Protein AF-A0A7X3QEU6-F1 (afdb_monomer_lite)

Structure (mmCIF, N/CA/C/O backbone):
data_AF-A0A7X3QEU6-F1
#
_entry.id   AF-A0A7X3QEU6-F1
#
loop_
_atom_site.group_PDB
_atom_site.id
_atom_site.type_symbol
_atom_site.label_atom_id
_atom_site.label_alt_id
_atom_site.label_comp_id
_atom_site.label_asym_id
_atom_site.label_entity_id
_atom_site.label_seq_id
_atom_site.pdbx_PDB_ins_code
_atom_site.Cartn_x
_atom_site.Cartn_y
_atom_site.Cartn_z
_atom_site.occupancy
_atom_site.B_iso_or_equiv
_atom_site.auth_seq_id
_atom_site.auth_comp_id
_atom_site.auth_asym_id
_atom_site.auth_atom_id
_atom_site.pdbx_PDB_model_num
ATOM 1 N N . MET A 1 1 ? 41.907 -34.020 29.957 1.00 36.56 1 MET A N 1
ATOM 2 C CA . MET A 1 1 ? 41.814 -35.008 28.862 1.00 36.56 1 MET A CA 1
ATOM 3 C C . MET A 1 1 ? 40.696 -34.534 27.937 1.00 36.56 1 MET A C 1
ATOM 5 O O . MET A 1 1 ? 39.565 -34.955 28.082 1.00 36.56 1 MET A O 1
ATOM 9 N N . THR A 1 2 ? 40.852 -33.391 27.270 1.00 36.09 2 THR A N 1
ATOM 10 C CA . THR A 1 2 ? 41.595 -33.189 26.010 1.00 36.09 2 THR A CA 1
ATOM 11 C C . THR A 1 2 ? 40.994 -34.017 24.882 1.00 36.09 2 THR A C 1
ATOM 13 O O . THR A 1 2 ? 41.330 -35.184 24.756 1.00 36.09 2 THR A O 1
ATOM 16 N N . ASN A 1 3 ? 40.169 -33.386 24.047 1.00 36.50 3 ASN A N 1
ATOM 17 C CA . ASN A 1 3 ? 40.115 -33.714 22.630 1.00 36.50 3 ASN A CA 1
ATOM 18 C C . ASN A 1 3 ? 40.100 -32.408 21.839 1.00 36.50 3 ASN A C 1
ATOM 20 O O . ASN A 1 3 ? 39.195 -31.585 21.946 1.00 36.50 3 ASN A O 1
ATOM 24 N N . ALA A 1 4 ? 41.205 -32.214 21.133 1.00 37.25 4 ALA A N 1
ATOM 25 C CA . ALA A 1 4 ? 41.512 -31.085 20.287 1.00 37.25 4 ALA A CA 1
ATOM 26 C C . ALA A 1 4 ? 40.939 -31.324 18.890 1.00 37.25 4 ALA A C 1
ATOM 28 O O . ALA A 1 4 ? 41.170 -32.387 18.325 1.00 37.25 4 ALA A O 1
ATOM 29 N N . ILE A 1 5 ? 40.312 -30.313 18.290 1.00 41.03 5 ILE A N 1
ATOM 30 C CA . ILE A 1 5 ? 40.357 -30.139 16.836 1.00 41.03 5 ILE A CA 1
ATOM 31 C C . ILE A 1 5 ? 40.727 -28.683 16.580 1.00 41.03 5 ILE A C 1
ATOM 33 O O . ILE A 1 5 ? 40.024 -27.747 16.949 1.00 41.03 5 ILE A O 1
ATOM 37 N N . ARG A 1 6 ? 41.926 -28.531 16.026 1.00 42.53 6 ARG A N 1
ATOM 38 C CA . ARG A 1 6 ? 42.582 -27.277 15.675 1.00 42.53 6 ARG A CA 1
ATOM 39 C C . ARG A 1 6 ? 41.995 -26.813 14.345 1.00 42.53 6 ARG A C 1
ATOM 41 O O . ARG A 1 6 ? 42.007 -27.579 13.389 1.00 42.53 6 ARG A O 1
ATOM 48 N N . ALA A 1 7 ? 41.569 -25.561 14.263 1.00 33.94 7 ALA A N 1
ATOM 49 C CA . ALA A 1 7 ? 41.420 -24.868 12.991 1.00 33.94 7 ALA A CA 1
ATOM 50 C C . ALA A 1 7 ? 42.154 -23.533 13.116 1.00 33.94 7 ALA A C 1
ATOM 52 O O . ALA A 1 7 ? 41.632 -22.556 13.645 1.00 33.94 7 ALA A O 1
ATOM 53 N N . SER A 1 8 ? 43.417 -23.530 12.697 1.00 41.41 8 SER A N 1
ATOM 54 C CA . SER A 1 8 ? 44.165 -22.308 12.434 1.00 41.41 8 SER A CA 1
ATOM 55 C C . SER A 1 8 ? 44.139 -22.082 10.930 1.00 41.41 8 SER A C 1
ATOM 57 O O . SER A 1 8 ? 44.694 -22.888 10.189 1.00 41.41 8 SER A O 1
ATOM 59 N N . LEU A 1 9 ? 43.542 -20.977 10.490 1.00 37.66 9 LEU A N 1
ATOM 60 C CA . LEU A 1 9 ? 43.915 -20.354 9.229 1.00 37.66 9 LEU A CA 1
ATOM 61 C C . LEU A 1 9 ? 44.007 -18.845 9.462 1.00 37.66 9 LEU A C 1
ATOM 63 O O . LEU A 1 9 ? 43.013 -18.142 9.608 1.00 37.66 9 LEU A O 1
ATOM 67 N N . PHE A 1 10 ? 45.248 -18.396 9.588 1.00 40.75 10 PHE A N 1
ATOM 68 C CA . PHE A 1 10 ? 45.660 -17.004 9.495 1.00 40.75 10 PHE A CA 1
ATOM 69 C C . PHE A 1 10 ? 45.760 -16.658 8.004 1.00 40.75 10 PHE A C 1
ATOM 71 O O . PHE A 1 10 ? 46.274 -17.488 7.259 1.00 40.75 10 PHE A O 1
ATOM 78 N N . VAL A 1 11 ? 45.338 -15.461 7.588 1.00 35.47 11 VAL A N 1
ATOM 79 C CA . VAL A 1 11 ? 46.056 -14.555 6.663 1.00 35.47 11 VAL A CA 1
ATOM 80 C C . VAL A 1 11 ? 45.258 -13.246 6.509 1.00 35.47 11 VAL A C 1
ATOM 82 O O . VAL A 1 11 ? 44.044 -13.200 6.678 1.00 35.47 11 VAL A O 1
ATOM 85 N N . TRP A 1 12 ? 46.024 -12.176 6.305 1.00 39.22 12 TRP A N 1
ATOM 86 C CA . TRP A 1 12 ? 45.804 -10.768 6.625 1.00 39.22 12 TRP A CA 1
ATOM 87 C C . TRP A 1 12 ? 45.014 -9.928 5.596 1.00 39.22 12 TRP A C 1
ATOM 89 O O . TRP A 1 12 ? 45.207 -10.073 4.397 1.00 39.22 12 TRP A O 1
ATOM 99 N N . LEU A 1 13 ? 44.239 -8.974 6.141 1.00 38.41 13 LEU A N 1
ATOM 100 C CA . LEU A 1 13 ? 44.144 -7.527 5.835 1.00 38.41 13 LEU A CA 1
ATOM 101 C C . LEU A 1 13 ? 43.951 -7.037 4.383 1.00 38.41 13 LEU A C 1
ATOM 103 O O . LEU A 1 13 ? 44.861 -7.125 3.571 1.00 38.41 13 LEU A O 1
ATOM 107 N N . LEU A 1 14 ? 42.861 -6.289 4.154 1.00 35.62 14 LEU A N 1
ATOM 108 C CA . LEU A 1 14 ? 42.896 -4.936 3.572 1.00 35.62 14 LEU A CA 1
ATOM 109 C C . LEU A 1 14 ? 41.583 -4.195 3.878 1.00 35.62 14 LEU A C 1
ATOM 111 O O . LEU A 1 14 ? 40.493 -4.754 3.807 1.00 35.62 14 LEU A O 1
ATOM 115 N N . ALA A 1 15 ? 41.731 -2.941 4.294 1.00 43.22 15 ALA A N 1
ATOM 116 C CA . ALA A 1 15 ? 40.669 -2.035 4.700 1.00 43.22 15 ALA A CA 1
ATOM 117 C C . ALA A 1 15 ? 39.714 -1.686 3.546 1.00 43.22 15 ALA A C 1
ATOM 119 O O . ALA A 1 15 ? 40.158 -1.445 2.427 1.00 43.22 15 ALA A O 1
ATOM 120 N N . GLY A 1 16 ? 38.420 -1.552 3.846 1.00 42.91 16 GLY A N 1
ATOM 121 C CA . GLY A 1 16 ? 37.469 -0.935 2.923 1.00 42.91 16 GLY A CA 1
ATOM 122 C C . GLY A 1 16 ? 36.012 -1.216 3.272 1.00 42.91 16 GLY A C 1
ATOM 123 O O . GLY A 1 16 ? 35.510 -2.287 2.973 1.00 42.91 16 GLY A O 1
ATOM 124 N N . VAL A 1 17 ? 35.346 -0.201 3.831 1.00 44.66 17 VAL A N 1
ATOM 125 C CA . VAL A 1 17 ? 33.893 -0.093 4.066 1.00 44.66 17 VAL A CA 1
ATOM 126 C C . VAL A 1 17 ? 33.344 -1.002 5.175 1.00 44.66 17 VAL A C 1
ATOM 128 O O . VAL A 1 17 ? 33.051 -2.177 4.983 1.00 44.66 17 VAL A O 1
ATOM 131 N N . LEU A 1 18 ? 33.115 -0.409 6.352 1.00 39.22 18 LEU A N 1
ATOM 132 C CA . LEU A 1 18 ? 32.243 -0.967 7.388 1.00 39.22 18 LEU A CA 1
ATOM 133 C C . LEU A 1 18 ? 30.784 -0.939 6.898 1.00 39.22 18 LEU A C 1
ATOM 135 O O . LEU A 1 18 ? 29.979 -0.128 7.346 1.00 39.22 18 LEU A O 1
ATOM 139 N N . ALA A 1 19 ? 30.430 -1.830 5.975 1.00 46.28 19 ALA A N 1
ATOM 140 C CA . ALA A 1 19 ? 29.062 -2.308 5.885 1.00 46.28 19 ALA A CA 1
ATOM 141 C C . ALA A 1 19 ? 28.894 -3.279 7.056 1.00 46.28 19 ALA A C 1
ATOM 143 O O . ALA A 1 19 ? 29.416 -4.392 7.024 1.00 46.28 19 ALA A O 1
ATOM 144 N N . LEU A 1 20 ? 28.244 -2.829 8.133 1.00 51.44 20 LEU A N 1
ATOM 145 C CA . LEU A 1 20 ? 27.837 -3.714 9.223 1.00 51.44 20 LEU A CA 1
ATOM 146 C C . LEU A 1 20 ? 27.099 -4.904 8.588 1.00 51.44 20 LEU A C 1
ATOM 148 O O . LEU A 1 20 ? 26.061 -4.679 7.959 1.00 51.44 20 LEU A O 1
ATOM 152 N N . PRO A 1 21 ? 27.601 -6.149 8.693 1.00 51.09 21 PRO A N 1
ATOM 153 C CA . PRO A 1 21 ? 26.859 -7.275 8.176 1.00 51.09 21 PRO A CA 1
ATOM 154 C C . PRO A 1 21 ? 25.637 -7.389 9.079 1.00 51.09 21 PRO A C 1
ATOM 156 O O . PRO A 1 21 ? 25.752 -7.730 10.258 1.00 51.09 21 PRO A O 1
ATOM 159 N N . ALA A 1 22 ? 24.460 -7.062 8.543 1.00 58.78 22 ALA A N 1
ATOM 160 C CA . ALA A 1 22 ? 23.218 -7.566 9.099 1.00 58.78 22 ALA A CA 1
ATOM 161 C C . ALA A 1 22 ? 23.438 -9.069 9.267 1.00 58.78 22 ALA A C 1
ATOM 163 O O . ALA A 1 22 ? 23.667 -9.743 8.266 1.00 58.78 22 ALA A O 1
ATOM 164 N N . LEU A 1 23 ? 23.519 -9.530 10.521 1.00 54.41 23 LEU A N 1
ATOM 165 C CA . LEU A 1 23 ? 23.954 -10.871 10.913 1.00 54.41 23 LEU A CA 1
ATOM 166 C C . LEU A 1 23 ? 23.461 -11.894 9.889 1.00 54.41 23 LEU A C 1
ATOM 168 O O . LEU A 1 23 ? 22.266 -12.196 9.841 1.00 54.41 23 LEU A O 1
ATOM 172 N N . ALA A 1 24 ? 24.367 -12.350 9.020 1.00 59.56 24 ALA A N 1
ATOM 173 C CA . ALA A 1 24 ? 24.036 -13.277 7.957 1.00 59.56 24 ALA A CA 1
ATOM 174 C C . ALA A 1 24 ? 23.598 -14.576 8.633 1.00 59.56 24 ALA A C 1
ATOM 176 O O . ALA A 1 24 ? 24.417 -15.326 9.162 1.00 59.56 24 ALA A O 1
ATOM 177 N N . GLN A 1 25 ? 22.286 -14.797 8.704 1.00 62.62 25 GLN A N 1
ATOM 178 C CA . GLN A 1 25 ? 21.744 -16.042 9.223 1.00 62.62 25 GLN A CA 1
ATOM 179 C C . GLN A 1 25 ? 22.147 -17.146 8.239 1.00 62.62 25 GLN A C 1
ATOM 181 O O . GLN A 1 25 ? 21.843 -17.006 7.048 1.00 62.62 25 GLN A O 1
ATOM 186 N N . PRO A 1 26 ? 22.822 -18.220 8.689 1.00 59.22 26 PRO A N 1
ATOM 187 C CA . PRO A 1 26 ? 23.182 -19.326 7.812 1.00 59.22 26 PRO A CA 1
ATOM 188 C C . PRO A 1 26 ? 21.921 -19.844 7.106 1.00 59.22 26 PRO A C 1
ATOM 190 O O . PRO A 1 26 ? 20.992 -20.307 7.764 1.00 59.22 26 PRO A O 1
ATOM 193 N N . GLY A 1 27 ? 21.860 -19.701 5.778 1.00 67.81 27 GLY A N 1
ATOM 194 C CA . GLY A 1 27 ? 20.731 -20.145 4.950 1.00 67.81 27 GLY A CA 1
ATOM 195 C C . GLY A 1 27 ? 19.758 -19.064 4.455 1.00 67.81 27 GLY A C 1
ATOM 196 O O . GLY A 1 27 ? 18.897 -19.387 3.641 1.00 67.81 27 GLY A O 1
ATOM 197 N N . ARG A 1 28 ? 19.879 -17.787 4.857 1.00 70.88 28 ARG A N 1
ATOM 198 C CA . ARG A 1 28 ? 19.136 -16.692 4.195 1.00 70.88 28 ARG A CA 1
ATOM 199 C C . ARG A 1 28 ? 19.939 -16.128 3.028 1.00 70.88 28 ARG A C 1
ATOM 201 O O . ARG A 1 28 ? 20.890 -15.379 3.238 1.00 70.88 28 ARG A O 1
ATOM 208 N N . GLN A 1 29 ? 19.520 -16.441 1.804 1.00 75.94 29 GLN A N 1
ATOM 209 C CA . GLN A 1 29 ? 19.980 -15.703 0.631 1.00 75.94 29 GLN A CA 1
ATOM 210 C C . GLN A 1 29 ? 19.454 -14.256 0.711 1.00 75.94 29 GLN A C 1
ATOM 212 O O . GLN A 1 29 ? 18.282 -14.063 1.058 1.00 75.94 29 GLN A O 1
ATOM 217 N N . PRO A 1 30 ? 20.285 -13.237 0.425 1.00 74.81 30 PRO A N 1
ATOM 218 C CA . PRO A 1 30 ? 19.808 -11.867 0.298 1.00 74.81 30 PRO A CA 1
ATOM 219 C C . PRO A 1 30 ? 18.687 -11.794 -0.750 1.00 74.81 30 PRO A C 1
ATOM 221 O O . PRO A 1 30 ? 18.781 -12.476 -1.775 1.00 74.81 30 PRO A O 1
ATOM 224 N N . PRO A 1 31 ? 17.626 -10.998 -0.524 1.00 80.94 31 PRO A N 1
ATOM 225 C CA . PRO A 1 31 ? 16.637 -10.761 -1.566 1.00 80.94 31 PRO A CA 1
ATOM 226 C C . PRO A 1 31 ? 17.333 -10.158 -2.796 1.00 80.94 31 PRO A C 1
ATOM 228 O O . PRO A 1 31 ? 18.291 -9.395 -2.625 1.00 80.94 31 PRO A O 1
ATOM 231 N N . PRO A 1 32 ? 16.879 -10.479 -4.018 1.00 87.75 32 PRO A N 1
ATOM 232 C CA . PRO A 1 32 ? 17.476 -9.914 -5.218 1.00 87.75 32 PRO A CA 1
ATOM 233 C C . PRO A 1 32 ? 17.331 -8.391 -5.205 1.00 87.75 32 PRO A C 1
ATOM 235 O O . PRO A 1 32 ? 16.392 -7.836 -4.623 1.00 87.75 32 PRO A O 1
ATOM 238 N N . LEU A 1 33 ? 18.303 -7.728 -5.821 1.00 89.75 33 LEU A N 1
ATOM 239 C CA . LEU A 1 33 ? 18.323 -6.280 -5.976 1.00 89.75 33 LEU A CA 1
ATOM 240 C C . LEU A 1 33 ? 17.507 -5.875 -7.212 1.00 89.75 33 LEU A C 1
ATOM 242 O O . LEU A 1 33 ? 17.414 -6.660 -8.160 1.00 89.75 33 LEU A O 1
ATOM 246 N N . PRO A 1 34 ? 16.915 -4.671 -7.217 1.00 92.38 34 PRO A N 1
ATOM 247 C CA . PRO A 1 34 ? 16.329 -4.122 -8.431 1.00 92.38 34 PRO A CA 1
ATOM 248 C C . PRO A 1 34 ? 17.417 -3.872 -9.496 1.00 92.38 34 PRO A C 1
ATOM 250 O O . PRO A 1 34 ? 18.589 -3.728 -9.138 1.00 92.38 34 PRO A O 1
ATOM 253 N N . PRO A 1 35 ? 17.053 -3.797 -10.791 1.00 91.75 35 PRO A N 1
ATOM 254 C CA . PRO A 1 35 ? 17.961 -3.356 -11.856 1.00 91.75 35 PRO A CA 1
ATOM 255 C C . PRO A 1 35 ? 18.663 -2.027 -11.520 1.00 91.75 35 PRO A C 1
ATOM 257 O O . PRO A 1 35 ? 18.033 -1.161 -10.910 1.00 91.75 35 PRO A O 1
ATOM 260 N N . GLU A 1 36 ? 19.924 -1.840 -11.935 1.00 89.38 36 GLU A N 1
ATOM 261 C CA . GLU A 1 36 ? 20.711 -0.628 -11.613 1.00 89.38 36 GLU A CA 1
ATOM 262 C C . GLU A 1 36 ? 20.013 0.674 -12.038 1.00 89.38 36 GLU A C 1
ATOM 264 O O . GLU A 1 36 ? 19.967 1.621 -11.258 1.00 89.38 36 GLU A O 1
ATOM 269 N N . ASP A 1 37 ? 19.382 0.687 -13.214 1.00 92.25 37 ASP A N 1
ATOM 270 C CA . ASP A 1 37 ? 18.678 1.856 -13.763 1.00 92.25 37 ASP A CA 1
ATOM 271 C C . ASP A 1 37 ? 17.183 1.895 -13.395 1.00 92.25 37 ASP A C 1
ATOM 273 O O . ASP A 1 37 ? 16.350 2.428 -14.134 1.00 92.25 37 ASP A O 1
ATOM 277 N N . SER A 1 38 ? 16.797 1.283 -12.271 1.00 90.88 38 SER A N 1
ATOM 278 C CA . SER A 1 38 ? 15.389 1.251 -11.870 1.00 90.88 38 SER A CA 1
ATOM 279 C C . SER A 1 38 ? 14.868 2.652 -11.533 1.00 90.88 38 SER A C 1
ATOM 281 O O . SER A 1 38 ? 15.492 3.361 -10.737 1.00 90.88 38 SER A O 1
ATOM 283 N N . PRO A 1 39 ? 13.684 3.046 -12.044 1.00 92.94 39 PRO A N 1
ATOM 284 C CA . PRO A 1 39 ? 12.999 4.239 -11.557 1.00 92.94 39 PRO A CA 1
ATOM 285 C C . PRO A 1 39 ? 12.599 4.057 -10.080 1.00 92.94 39 PRO A C 1
ATOM 287 O O . PRO A 1 39 ? 12.714 2.952 -9.543 1.00 92.94 39 PRO A O 1
ATOM 290 N N . PRO A 1 40 ? 12.077 5.096 -9.400 1.00 94.94 40 PRO A N 1
ATOM 291 C CA . PRO A 1 40 ? 11.470 4.925 -8.084 1.00 94.94 40 PRO A CA 1
ATOM 292 C C . PRO A 1 40 ? 10.462 3.772 -8.101 1.00 94.94 40 PRO A C 1
ATOM 294 O O . PRO A 1 40 ? 9.608 3.711 -8.983 1.00 94.94 40 PRO A O 1
ATOM 297 N N . LEU A 1 41 ? 10.580 2.837 -7.158 1.00 95.75 41 LEU A N 1
ATOM 298 C CA . LEU A 1 41 ? 9.765 1.623 -7.119 1.00 95.75 41 LEU A CA 1
ATOM 299 C C . LEU A 1 41 ? 8.777 1.667 -5.956 1.00 95.75 41 LEU A C 1
ATOM 301 O O . LEU A 1 41 ? 9.130 2.025 -4.830 1.00 95.75 41 LEU A O 1
ATOM 305 N N . LEU A 1 42 ? 7.553 1.207 -6.200 1.00 95.62 42 LEU A N 1
ATOM 306 C CA . LEU A 1 42 ? 6.560 1.019 -5.155 1.00 95.62 42 LEU A CA 1
ATOM 307 C C . LEU A 1 42 ? 6.858 -0.278 -4.397 1.00 95.62 42 LEU A C 1
ATOM 309 O O . LEU A 1 42 ? 6.712 -1.370 -4.944 1.00 95.62 42 LEU A O 1
ATOM 313 N N . ARG A 1 43 ? 7.294 -0.177 -3.136 1.00 92.12 43 ARG A N 1
ATOM 314 C CA . ARG A 1 43 ? 7.678 -1.342 -2.314 1.00 92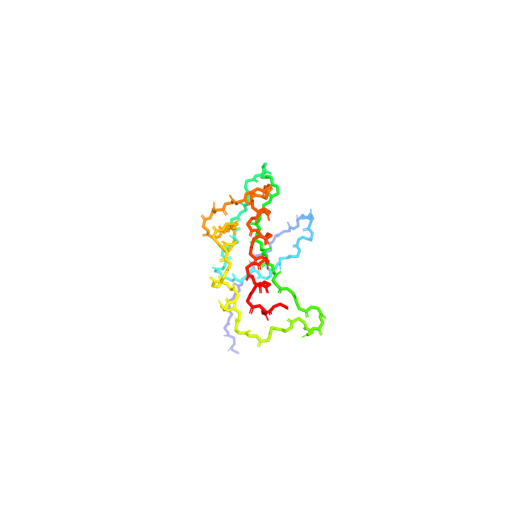.12 43 ARG A CA 1
ATOM 315 C C . ARG A 1 43 ? 6.656 -1.676 -1.235 1.00 92.12 43 ARG A C 1
ATOM 317 O O . ARG A 1 43 ? 6.165 -2.800 -1.155 1.00 92.12 43 ARG A O 1
ATOM 324 N N . THR A 1 44 ? 6.371 -0.714 -0.367 1.00 91.25 44 THR A N 1
ATOM 325 C CA . THR A 1 44 ? 5.509 -0.907 0.798 1.00 91.25 44 THR A CA 1
ATOM 326 C C . THR A 1 44 ? 4.631 0.318 0.965 1.00 91.25 44 THR A C 1
ATOM 328 O O . THR A 1 44 ? 5.130 1.437 0.945 1.00 91.25 44 THR A O 1
ATOM 331 N N . VAL A 1 45 ? 3.338 0.078 1.164 1.00 92.25 45 VAL A N 1
ATOM 332 C CA . VAL A 1 45 ? 2.373 1.078 1.621 1.00 92.25 45 VAL A CA 1
ATOM 333 C C . VAL A 1 45 ? 1.926 0.665 3.012 1.00 92.25 45 VAL A C 1
ATOM 335 O O . VAL A 1 45 ? 1.684 -0.518 3.260 1.00 92.25 45 VAL A O 1
ATOM 338 N N . GLN A 1 46 ? 1.871 1.632 3.919 1.00 91.56 46 GLN A N 1
ATOM 339 C CA . GLN A 1 46 ? 1.466 1.429 5.300 1.00 91.56 46 GLN A CA 1
ATOM 340 C C . GLN A 1 46 ? 0.219 2.258 5.581 1.00 91.56 46 GLN A C 1
ATOM 342 O O . GLN A 1 46 ? 0.191 3.453 5.302 1.00 91.56 46 GLN A O 1
ATOM 347 N N . VAL A 1 47 ? -0.775 1.627 6.202 1.00 90.75 47 VAL A N 1
ATOM 348 C CA . VAL A 1 47 ? -1.849 2.346 6.888 1.00 90.75 47 VAL A CA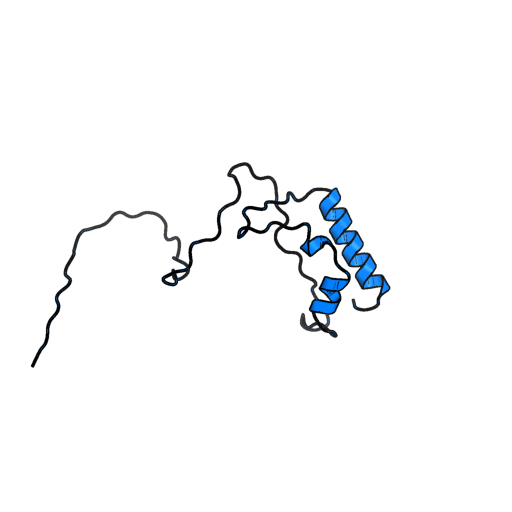 1
ATOM 349 C C . VAL A 1 47 ? -1.331 2.721 8.278 1.00 90.75 47 VAL A C 1
ATOM 351 O O . VAL A 1 47 ? -0.867 1.852 9.020 1.00 90.75 47 VAL A O 1
ATOM 354 N N . ALA A 1 48 ? -1.340 4.012 8.604 1.00 90.25 48 ALA A N 1
ATOM 355 C CA . ALA A 1 48 ? -0.849 4.540 9.875 1.00 90.25 48 ALA A CA 1
ATOM 356 C C . ALA A 1 48 ? -2.000 5.145 10.687 1.00 90.25 48 ALA A C 1
ATOM 358 O O . ALA A 1 48 ? -2.889 5.777 10.122 1.00 90.25 48 ALA A O 1
ATOM 359 N N . PHE A 1 49 ? -1.949 4.994 12.013 1.00 90.56 49 PHE A N 1
ATOM 360 C CA . PHE A 1 49 ? -2.991 5.460 12.937 1.00 90.56 49 PHE A CA 1
ATOM 361 C C . PHE A 1 49 ? -2.378 6.380 14.005 1.00 90.56 49 PHE A C 1
ATOM 363 O O . PHE A 1 49 ? -2.307 6.015 15.183 1.00 90.56 49 PHE A O 1
ATOM 370 N N . PRO A 1 50 ? -1.885 7.573 13.623 1.00 89.88 50 PRO A N 1
ATOM 371 C CA . PRO A 1 50 ? -1.076 8.415 14.506 1.00 89.88 50 PRO A CA 1
ATOM 372 C C . PRO A 1 50 ? -1.825 8.881 15.764 1.00 89.88 50 PRO A C 1
ATOM 374 O O . PRO A 1 50 ? -1.209 9.089 16.804 1.00 89.88 50 PRO A O 1
ATOM 377 N N . THR A 1 51 ? -3.152 9.000 15.699 1.00 90.19 51 THR A N 1
ATOM 378 C CA . THR A 1 51 ? -4.016 9.401 16.822 1.00 90.19 51 THR A CA 1
ATOM 379 C C . THR A 1 51 ? -4.368 8.247 17.767 1.00 90.19 51 THR A C 1
ATOM 381 O O . THR A 1 51 ? -4.929 8.484 18.832 1.00 90.19 51 THR A O 1
ATOM 384 N N . GLN A 1 52 ? -4.023 7.008 17.402 1.00 87.75 52 GLN A N 1
ATOM 385 C CA . GLN A 1 52 ? -4.388 5.776 18.115 1.00 87.75 52 GLN A CA 1
ATOM 386 C C . GLN A 1 52 ? -3.143 4.959 18.510 1.00 87.75 52 GLN A C 1
ATOM 388 O O . GLN A 1 52 ? -3.186 3.736 18.618 1.00 87.75 52 GLN A O 1
ATOM 393 N N . GLY A 1 53 ? -1.988 5.617 18.662 1.00 90.38 53 GLY A N 1
ATOM 394 C CA . GLY A 1 53 ? -0.727 4.940 18.987 1.00 90.38 53 GLY A CA 1
ATOM 395 C C . GLY A 1 53 ? -0.216 4.003 17.885 1.00 90.38 53 GLY A C 1
ATOM 396 O O . GLY A 1 53 ? 0.541 3.082 18.177 1.00 90.38 53 GLY A O 1
ATOM 397 N N . ASN A 1 54 ? -0.623 4.224 16.628 1.00 90.12 54 ASN A N 1
ATOM 398 C CA . ASN A 1 54 ? -0.370 3.351 15.474 1.00 90.12 54 ASN A CA 1
ATOM 399 C C . ASN A 1 54 ? -0.919 1.923 15.624 1.00 90.12 54 ASN A C 1
ATOM 401 O O . ASN A 1 54 ? -0.425 0.996 14.982 1.00 90.12 54 ASN A O 1
ATOM 405 N N . VAL A 1 55 ? -1.960 1.756 16.439 1.00 89.81 55 VAL A N 1
ATOM 406 C CA . VAL A 1 55 ? -2.707 0.505 16.570 1.00 89.81 55 VAL A CA 1
ATOM 407 C C . VAL A 1 55 ? -3.979 0.603 15.739 1.00 89.81 55 VAL A C 1
ATOM 409 O O . VAL A 1 55 ? -4.645 1.635 15.725 1.00 89.81 55 VAL A O 1
ATOM 412 N N . SER A 1 56 ? -4.304 -0.474 15.030 1.00 90.25 56 SER A N 1
ATOM 413 C CA . SER A 1 56 ? -5.546 -0.556 14.273 1.00 90.25 56 SER A CA 1
ATOM 414 C C . SER A 1 56 ? -6.724 -0.926 15.177 1.00 90.25 56 SER A C 1
ATOM 416 O O . SER A 1 56 ? -6.584 -1.764 16.068 1.00 90.25 56 SER A O 1
ATOM 418 N N . GLY A 1 57 ? -7.889 -0.327 14.921 1.00 89.19 57 GLY A N 1
ATOM 419 C CA . GLY A 1 57 ? -9.138 -0.661 15.608 1.00 89.19 57 GLY A CA 1
ATOM 420 C C . GLY A 1 57 ? -9.808 -1.953 15.122 1.00 89.19 57 GLY A C 1
ATOM 421 O O . GLY A 1 57 ? -10.697 -2.458 15.805 1.00 89.19 57 GLY A O 1
ATOM 422 N N . ILE A 1 58 ? -9.400 -2.497 13.970 1.00 91.94 58 ILE A N 1
ATOM 423 C CA . ILE A 1 58 ? -9.945 -3.737 13.393 1.00 91.94 58 ILE A CA 1
ATOM 424 C C . ILE A 1 58 ? -8.819 -4.656 12.900 1.00 91.94 58 ILE A C 1
ATOM 426 O O . ILE A 1 58 ? -7.637 -4.322 12.966 1.00 91.94 58 ILE A O 1
ATOM 430 N N . ASP A 1 59 ? -9.179 -5.839 12.398 1.00 93.81 59 ASP A N 1
ATOM 431 C CA . ASP A 1 59 ? -8.194 -6.795 11.896 1.00 93.81 59 ASP A CA 1
ATOM 432 C C . ASP A 1 59 ? -7.451 -6.261 10.644 1.00 93.81 59 ASP A C 1
ATOM 434 O O . ASP A 1 59 ? -8.107 -5.858 9.676 1.00 93.81 59 ASP A O 1
ATOM 438 N N . PRO A 1 60 ? -6.101 -6.296 10.603 1.00 91.44 60 PRO A N 1
ATOM 439 C CA . PRO A 1 60 ? -5.306 -5.826 9.466 1.00 91.44 60 PRO A CA 1
ATOM 440 C C . PRO A 1 60 ? -5.653 -6.458 8.108 1.00 91.44 60 PRO A C 1
ATOM 442 O O . PRO A 1 60 ? -5.529 -5.787 7.083 1.00 91.44 60 PRO A O 1
ATOM 445 N N . GLN A 1 61 ? -6.096 -7.721 8.066 1.00 93.19 61 GLN A N 1
ATOM 446 C CA . GLN A 1 61 ? -6.538 -8.362 6.819 1.00 93.19 61 GLN A CA 1
ATOM 447 C C . GLN A 1 61 ? -7.793 -7.700 6.257 1.00 93.19 61 GLN A C 1
ATOM 449 O O . GLN A 1 61 ? -7.976 -7.692 5.042 1.00 93.19 61 GLN A O 1
ATOM 454 N N . THR A 1 62 ? -8.621 -7.095 7.112 1.00 94.69 62 THR A N 1
ATOM 455 C CA . THR A 1 62 ? -9.813 -6.367 6.668 1.00 94.69 62 THR A CA 1
ATOM 456 C C . THR A 1 62 ? -9.421 -5.172 5.808 1.00 94.69 62 THR A C 1
ATOM 458 O O . THR A 1 62 ? -10.003 -4.989 4.749 1.00 94.69 62 THR A O 1
ATOM 461 N N . TYR A 1 63 ? -8.389 -4.405 6.177 1.00 93.62 63 TYR A N 1
ATOM 462 C CA . TYR A 1 63 ? -7.893 -3.320 5.319 1.00 93.62 63 TYR A CA 1
ATOM 463 C C . TYR A 1 63 ? -7.387 -3.859 3.985 1.00 93.62 63 TYR A C 1
ATOM 465 O O . TYR A 1 63 ? -7.789 -3.375 2.932 1.00 93.62 63 TYR A O 1
ATOM 473 N N . LEU A 1 64 ? -6.553 -4.904 4.026 1.00 93.31 64 LEU A N 1
ATOM 474 C CA . LEU A 1 64 ? -5.983 -5.504 2.819 1.00 93.31 64 LEU A CA 1
ATOM 475 C C . LEU A 1 64 ? -7.052 -6.038 1.860 1.00 93.31 64 LEU A C 1
ATOM 477 O O . LEU A 1 64 ? -6.834 -6.000 0.657 1.00 93.31 64 LEU A O 1
ATOM 481 N N . TYR A 1 65 ? -8.196 -6.496 2.374 1.00 94.50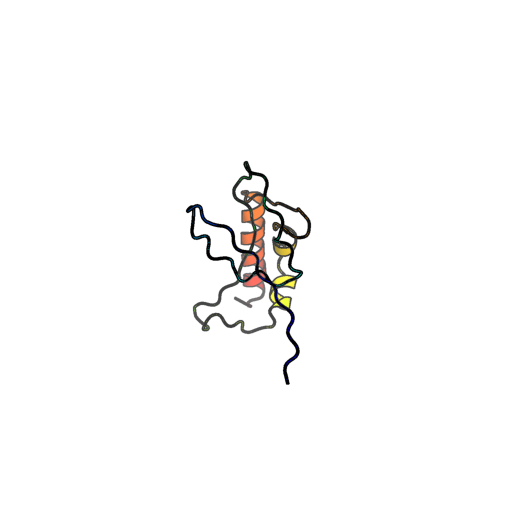 65 TYR A N 1
ATOM 482 C CA . TYR A 1 65 ? -9.323 -6.950 1.560 1.00 94.5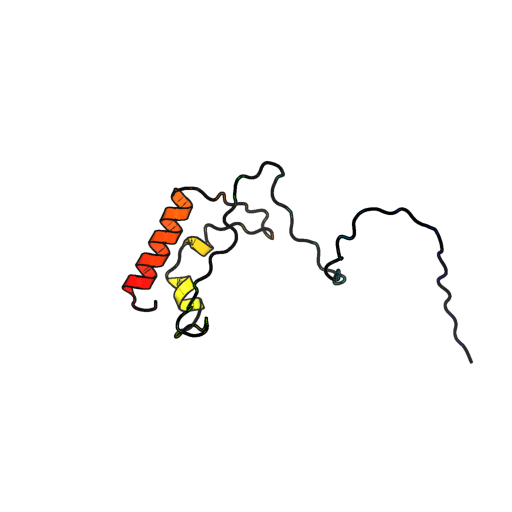0 65 TYR A CA 1
ATOM 483 C C . TYR A 1 65 ? -9.934 -5.831 0.698 1.00 94.50 65 TYR A C 1
ATOM 485 O O . TYR A 1 65 ? -10.332 -6.085 -0.435 1.00 94.50 65 TYR A O 1
ATOM 493 N N . TYR A 1 66 ? -9.990 -4.594 1.205 1.00 94.56 66 TYR A N 1
ATOM 494 C CA . TYR A 1 66 ? -10.502 -3.432 0.458 1.00 94.56 66 TYR A CA 1
ATOM 495 C C . TYR A 1 66 ? -9.437 -2.745 -0.408 1.00 94.56 66 TYR A C 1
ATOM 497 O O . TYR A 1 66 ? -9.763 -1.859 -1.204 1.00 94.56 66 TYR A O 1
ATOM 505 N N . MET A 1 67 ? -8.172 -3.135 -0.244 1.00 95.25 67 MET A N 1
ATOM 506 C CA . MET A 1 67 ? -7.040 -2.526 -0.926 1.00 95.25 67 MET A CA 1
ATOM 507 C C . MET A 1 67 ? -6.630 -3.312 -2.169 1.00 95.25 67 MET A C 1
ATOM 509 O O . MET A 1 67 ? -6.625 -4.539 -2.204 1.00 95.25 67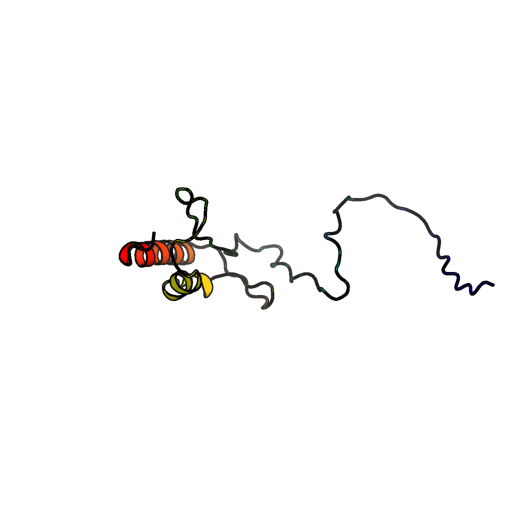 MET A O 1
ATOM 513 N N . GLU A 1 68 ? -6.188 -2.585 -3.180 1.00 95.88 68 GLU A N 1
ATOM 514 C CA . GLU A 1 68 ? -5.701 -3.121 -4.440 1.00 95.88 68 GLU A CA 1
ATOM 515 C C . GLU A 1 68 ? -4.175 -3.020 -4.539 1.00 95.88 68 GLU A C 1
ATOM 517 O O . GLU A 1 68 ? -3.532 -3.878 -5.152 1.00 95.88 68 GLU A O 1
ATOM 522 N N . VAL A 1 69 ? -3.558 -2.047 -3.855 1.00 96.06 69 VAL A N 1
ATOM 523 C CA . VAL A 1 69 ? -2.105 -1.842 -3.858 1.00 96.06 69 VAL A CA 1
ATOM 524 C C . VAL A 1 69 ? -1.265 -3.077 -3.487 1.00 96.06 69 VAL A C 1
ATOM 526 O O . VAL A 1 69 ? -0.151 -3.187 -4.010 1.00 96.06 69 VAL A O 1
ATOM 529 N N . PRO A 1 70 ? -1.719 -4.067 -2.677 1.00 93.06 70 PRO A N 1
ATOM 530 C CA . PRO A 1 70 ? -0.941 -5.290 -2.459 1.00 93.06 70 PRO A CA 1
ATOM 531 C C . PRO A 1 70 ? -0.622 -6.059 -3.751 1.00 93.06 70 PRO A C 1
ATOM 533 O O . PRO A 1 70 ? 0.415 -6.723 -3.816 1.00 93.06 70 PRO A O 1
ATOM 536 N N . ASN A 1 71 ? -1.462 -5.931 -4.784 1.00 93.88 71 ASN A N 1
ATOM 537 C CA . ASN A 1 71 ? -1.266 -6.555 -6.095 1.00 93.88 71 ASN A CA 1
ATOM 538 C C . ASN A 1 71 ? -0.330 -5.739 -7.007 1.00 93.88 71 ASN A C 1
ATOM 540 O O . ASN A 1 71 ? 0.299 -6.293 -7.915 1.00 93.88 71 ASN A O 1
ATOM 544 N N . HIS A 1 72 ? -0.162 -4.448 -6.713 1.00 94.69 72 HIS A N 1
ATOM 545 C CA . HIS A 1 72 ? 0.555 -3.460 -7.527 1.00 94.69 72 HIS A CA 1
ATOM 546 C C . HIS A 1 72 ? 1.852 -2.974 -6.874 1.00 94.69 72 HIS A C 1
ATOM 548 O O . HIS A 1 72 ? 2.256 -1.832 -7.041 1.00 94.69 72 HIS A O 1
ATOM 554 N N . ARG A 1 73 ? 2.534 -3.840 -6.119 1.00 94.56 73 ARG A N 1
ATOM 555 C CA . ARG A 1 73 ? 3.827 -3.528 -5.491 1.00 94.56 73 ARG A CA 1
ATOM 556 C C . ARG A 1 73 ? 4.955 -4.428 -5.980 1.00 94.56 73 ARG A C 1
ATOM 558 O O . ARG A 1 73 ? 4.731 -5.541 -6.464 1.00 94.56 73 ARG A O 1
ATOM 565 N N . SER A 1 74 ? 6.176 -3.959 -5.771 1.00 95.50 74 SER A N 1
ATOM 566 C CA . SER A 1 74 ? 7.404 -4.716 -5.987 1.00 95.50 74 SER A CA 1
ATOM 567 C C . SER A 1 74 ? 7.509 -5.870 -4.990 1.00 95.50 74 SER A C 1
ATOM 569 O O . SER A 1 74 ? 7.304 -5.697 -3.787 1.00 95.50 74 SER A O 1
ATOM 571 N N . LEU A 1 75 ? 7.872 -7.048 -5.489 1.00 93.81 75 LEU A N 1
ATOM 572 C CA . LEU A 1 75 ? 8.093 -8.265 -4.717 1.00 93.81 75 LEU A CA 1
ATOM 573 C C . LEU A 1 75 ? 9.490 -8.799 -5.058 1.00 93.81 75 LEU A C 1
ATOM 575 O O . LEU A 1 75 ? 9.620 -9.585 -5.998 1.00 93.81 75 LEU A O 1
ATOM 579 N N . PRO A 1 76 ? 10.530 -8.418 -4.287 1.00 91.00 76 PRO A N 1
ATOM 580 C CA . PRO A 1 76 ? 11.896 -8.873 -4.535 1.00 91.00 76 PRO A CA 1
ATOM 581 C C . PRO A 1 76 ? 11.998 -10.397 -4.608 1.00 91.00 76 PRO A C 1
ATOM 583 O O . PRO A 1 76 ? 12.610 -10.932 -5.513 1.00 91.00 76 PRO A O 1
ATOM 586 N N . SER A 1 77 ? 11.312 -11.134 -3.730 1.00 89.94 77 SER A N 1
ATOM 587 C CA . SER A 1 77 ? 11.339 -12.605 -3.737 1.00 89.94 77 SER A CA 1
ATOM 588 C C . SER A 1 77 ? 10.772 -13.258 -5.006 1.00 89.94 77 SER A C 1
ATOM 590 O O . SER A 1 77 ? 10.898 -14.466 -5.156 1.00 89.94 77 SER A O 1
ATOM 592 N N . GLN A 1 78 ? 10.095 -12.492 -5.864 1.00 91.44 78 GLN A N 1
ATOM 593 C CA . GLN A 1 78 ? 9.539 -12.941 -7.143 1.00 91.44 78 GLN A CA 1
ATOM 594 C C . GLN A 1 78 ? 10.160 -12.189 -8.329 1.00 91.44 78 GLN A C 1
ATOM 596 O O . GLN A 1 78 ? 9.610 -12.240 -9.422 1.00 91.44 78 GLN A O 1
ATOM 601 N N . GLU A 1 79 ? 11.237 -11.425 -8.104 1.00 91.12 79 GLU A N 1
ATOM 602 C CA . GLU A 1 79 ? 11.883 -10.579 -9.122 1.00 91.12 79 GLU A CA 1
ATOM 603 C C . GLU A 1 79 ? 10.909 -9.607 -9.822 1.00 91.12 79 GLU A C 1
ATOM 605 O O . GLU A 1 79 ? 11.147 -9.140 -10.934 1.00 91.12 79 GLU A O 1
ATOM 610 N N . LYS A 1 80 ? 9.799 -9.266 -9.148 1.00 93.50 80 LYS A N 1
ATOM 611 C CA . LYS A 1 80 ? 8.790 -8.326 -9.639 1.00 93.50 80 LYS A CA 1
ATOM 612 C C . LYS A 1 80 ? 9.132 -6.926 -9.152 1.00 93.50 80 LYS A C 1
ATOM 614 O O . LYS A 1 80 ? 9.116 -6.665 -7.948 1.00 93.50 80 LYS A O 1
ATOM 619 N N . TRP A 1 81 ? 9.337 -6.008 -10.086 1.00 94.62 81 TRP A N 1
ATOM 620 C CA . TRP A 1 81 ? 9.624 -4.602 -9.811 1.00 94.62 81 TRP A CA 1
ATOM 621 C C . TRP A 1 81 ? 8.517 -3.742 -10.405 1.00 94.62 81 TRP A C 1
ATOM 623 O O . TRP A 1 81 ? 8.257 -3.806 -11.603 1.00 94.62 81 TRP A O 1
ATOM 633 N N . VAL A 1 82 ? 7.833 -2.976 -9.558 1.00 95.62 82 VAL A N 1
ATOM 634 C CA . VAL A 1 82 ? 6.732 -2.100 -9.968 1.00 95.62 82 VAL A CA 1
ATOM 635 C C . VAL A 1 82 ? 7.179 -0.650 -9.801 1.00 95.62 82 VAL A C 1
ATOM 637 O O . VAL A 1 82 ? 7.440 -0.239 -8.665 1.00 95.62 82 VAL A O 1
ATOM 640 N N . PRO A 1 83 ? 7.288 0.122 -10.896 1.00 96.12 83 PRO A N 1
ATOM 641 C CA . PRO A 1 83 ? 7.581 1.548 -10.832 1.00 96.12 83 PRO A CA 1
ATOM 642 C C . PRO A 1 83 ? 6.498 2.326 -10.084 1.00 96.12 83 PRO A C 1
ATOM 644 O O . PRO A 1 83 ? 5.318 2.002 -10.172 1.00 96.12 83 PRO A O 1
ATOM 647 N N . TYR A 1 84 ? 6.904 3.376 -9.380 1.00 95.69 84 TYR A N 1
ATOM 648 C CA . TYR A 1 84 ? 6.007 4.371 -8.811 1.00 95.69 84 TYR A CA 1
ATOM 649 C C . TYR A 1 84 ? 5.661 5.399 -9.895 1.00 95.69 84 TYR A C 1
ATOM 651 O O . TYR A 1 84 ? 6.469 6.263 -10.236 1.00 95.69 84 TYR A O 1
ATOM 659 N N . THR A 1 85 ? 4.471 5.262 -10.470 1.00 96.88 85 THR A N 1
ATOM 660 C CA . THR A 1 85 ? 3.904 6.137 -11.504 1.00 96.88 85 THR A CA 1
ATOM 661 C C . THR A 1 85 ? 2.621 6.803 -11.008 1.00 96.88 85 THR A C 1
ATOM 663 O O . THR A 1 85 ? 2.069 6.419 -9.974 1.00 96.88 85 THR A O 1
ATOM 666 N N . GLU A 1 86 ? 2.097 7.749 -11.791 1.00 97.06 86 GLU A N 1
ATOM 667 C CA . GLU A 1 86 ? 0.785 8.363 -11.549 1.00 97.06 86 GLU A CA 1
ATOM 668 C C . GLU A 1 86 ? -0.323 7.305 -11.405 1.00 97.06 86 GLU A C 1
ATOM 670 O O . GLU A 1 86 ? -1.139 7.387 -10.499 1.00 97.06 86 GLU A O 1
ATOM 675 N N . GLU A 1 87 ? -0.317 6.254 -12.230 1.00 96.19 87 GLU A N 1
ATOM 676 C CA . GLU A 1 87 ? -1.301 5.166 -12.143 1.00 96.19 87 GLU A CA 1
ATOM 677 C C . GLU A 1 87 ? -1.245 4.454 -10.785 1.00 96.19 87 GLU A C 1
ATOM 679 O O . GLU A 1 87 ? -2.272 4.279 -10.127 1.00 96.19 87 GLU A O 1
ATOM 684 N N . THR A 1 88 ? -0.043 4.101 -10.315 1.00 95.88 88 THR A N 1
ATOM 685 C CA . THR A 1 88 ? 0.109 3.475 -8.993 1.00 95.88 88 THR A CA 1
ATOM 686 C C . THR A 1 88 ? -0.275 4.416 -7.854 1.00 95.88 88 THR A C 1
ATOM 688 O O . THR A 1 88 ? -0.811 3.967 -6.842 1.00 95.88 88 THR A O 1
ATOM 691 N N . GLU A 1 89 ? -0.062 5.721 -8.020 1.00 96.19 89 GLU A N 1
ATOM 692 C CA . GLU A 1 89 ? -0.507 6.721 -7.055 1.00 96.19 89 GLU A CA 1
ATOM 693 C C . GLU A 1 89 ? -2.037 6.821 -7.009 1.00 96.19 89 GLU A C 1
ATOM 695 O O . GLU A 1 89 ? -2.615 6.864 -5.921 1.00 96.19 89 GLU A O 1
ATOM 700 N N . GLN A 1 90 ? -2.711 6.779 -8.161 1.00 97.81 90 GLN A N 1
ATOM 701 C CA . GLN A 1 90 ? -4.173 6.760 -8.218 1.00 97.81 90 GLN A CA 1
ATOM 702 C C . GLN A 1 90 ? -4.757 5.509 -7.555 1.00 97.81 90 GLN A C 1
ATOM 704 O O . GLN A 1 90 ? -5.763 5.609 -6.854 1.00 97.81 90 GLN A O 1
ATOM 709 N N . ILE A 1 91 ? -4.100 4.352 -7.682 1.00 96.81 91 ILE A N 1
ATOM 710 C CA . ILE A 1 91 ? -4.487 3.131 -6.958 1.00 96.81 91 ILE A CA 1
ATOM 711 C C . ILE A 1 91 ? -4.390 3.346 -5.441 1.00 96.81 91 ILE A C 1
ATOM 713 O O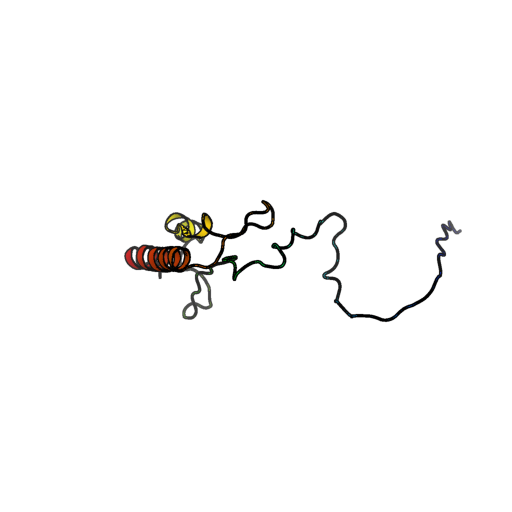 . ILE A 1 91 ? -5.331 3.027 -4.719 1.00 96.81 91 ILE A O 1
ATOM 717 N N . ILE A 1 92 ? -3.296 3.939 -4.951 1.00 96.38 92 ILE A N 1
ATOM 718 C CA . ILE A 1 92 ? -3.108 4.228 -3.517 1.00 96.38 92 ILE A CA 1
ATOM 719 C C . ILE A 1 92 ? -4.170 5.210 -3.005 1.00 96.38 92 ILE A C 1
ATOM 721 O O . ILE A 1 92 ? -4.736 5.018 -1.927 1.00 96.38 92 ILE A O 1
ATOM 725 N N . ARG A 1 93 ? -4.468 6.263 -3.772 1.00 97.00 93 ARG A N 1
ATOM 726 C CA . ARG A 1 93 ? -5.517 7.237 -3.429 1.00 97.00 93 ARG A CA 1
ATOM 727 C C . ARG A 1 93 ? -6.907 6.599 -3.452 1.00 97.00 93 ARG A C 1
ATOM 729 O O . ARG A 1 93 ? -7.713 6.868 -2.565 1.00 97.00 93 ARG A O 1
ATOM 736 N N . GLY A 1 94 ? -7.167 5.724 -4.421 1.00 97.50 94 GLY A N 1
ATOM 737 C CA . GLY A 1 94 ? -8.398 4.944 -4.513 1.00 97.50 94 GLY A CA 1
ATOM 738 C C . GLY A 1 94 ? -8.575 3.989 -3.333 1.00 97.50 94 GLY A C 1
ATOM 739 O O . GLY A 1 94 ? -9.665 3.919 -2.772 1.00 97.50 94 GLY A O 1
ATOM 740 N N . ASP A 1 95 ? -7.506 3.313 -2.908 1.00 96.56 95 ASP A N 1
ATOM 741 C CA . ASP A 1 95 ? -7.486 2.486 -1.696 1.00 96.56 95 ASP A CA 1
ATOM 742 C C . ASP A 1 95 ? -7.832 3.300 -0.452 1.00 96.56 95 ASP A C 1
ATOM 744 O O . ASP A 1 95 ? -8.665 2.880 0.350 1.00 96.56 95 ASP A O 1
ATOM 748 N N . PHE A 1 96 ? -7.229 4.483 -0.305 1.00 95.56 96 PHE A N 1
ATOM 749 C CA . PHE A 1 96 ? -7.544 5.380 0.802 1.00 95.56 96 PHE A CA 1
ATOM 750 C C . PHE A 1 96 ? -9.029 5.758 0.813 1.00 95.56 96 PHE A C 1
ATOM 752 O O . PHE A 1 96 ? -9.672 5.639 1.852 1.00 95.56 96 PHE A O 1
ATOM 759 N N . GLN A 1 97 ? -9.590 6.154 -0.334 1.00 96.88 97 GLN A N 1
ATOM 760 C CA . GLN A 1 97 ? -11.006 6.515 -0.419 1.00 96.88 97 GLN A CA 1
ATOM 761 C C . GLN A 1 97 ? -11.919 5.325 -0.099 1.00 96.88 97 GLN A C 1
ATOM 763 O O . GLN A 1 97 ? -12.856 5.475 0.677 1.00 96.88 97 GLN A O 1
ATOM 768 N N . ARG A 1 98 ? -11.619 4.127 -0.619 1.00 96.00 98 ARG A N 1
ATOM 769 C CA . ARG A 1 98 ? -12.382 2.909 -0.303 1.00 96.00 98 ARG A CA 1
ATOM 770 C C . ARG A 1 98 ? -12.417 2.630 1.195 1.00 96.00 98 ARG A C 1
ATOM 772 O O . ARG A 1 98 ? -13.475 2.323 1.727 1.00 96.00 98 ARG A O 1
ATOM 779 N N . LEU A 1 99 ? -11.275 2.744 1.871 1.00 95.12 99 LEU A N 1
ATOM 780 C CA . LEU A 1 99 ? -11.182 2.562 3.322 1.00 95.12 99 LEU A CA 1
ATOM 781 C C . LEU A 1 99 ? -11.859 3.692 4.110 1.00 95.12 99 LEU A C 1
ATOM 783 O O . LEU A 1 99 ? -12.359 3.467 5.209 1.00 95.12 99 LEU A O 1
ATOM 787 N N . TRP A 1 100 ? -11.875 4.906 3.564 1.00 94.31 100 TRP A N 1
ATOM 788 C CA . TRP A 1 100 ? -12.607 6.024 4.147 1.00 94.31 100 TRP A CA 1
ATOM 789 C C . TRP A 1 100 ? -14.121 5.789 4.087 1.00 94.31 100 TRP A C 1
ATOM 791 O O . TRP A 1 100 ? -14.820 5.980 5.079 1.00 94.31 100 TRP A O 1
ATOM 801 N N . ASP A 1 101 ? -14.620 5.296 2.954 1.00 96.62 101 ASP A N 1
ATOM 802 C CA . ASP A 1 101 ? -16.045 5.039 2.730 1.00 96.62 101 ASP A CA 1
ATOM 803 C C . ASP A 1 101 ? -16.604 3.924 3.632 1.00 96.62 101 ASP A C 1
ATOM 805 O O . ASP A 1 101 ? -17.802 3.904 3.916 1.00 96.62 101 ASP A O 1
ATOM 809 N N . THR A 1 102 ? -15.758 3.011 4.129 1.00 93.75 102 THR A N 1
ATOM 810 C CA . THR A 1 102 ? -16.168 2.001 5.123 1.00 93.75 102 THR A CA 1
ATOM 811 C C . THR A 1 102 ? -16.237 2.541 6.554 1.00 93.75 102 THR A C 1
ATOM 813 O O . THR A 1 102 ? -16.822 1.884 7.416 1.00 93.75 102 THR A O 1
ATOM 816 N N . GLY A 1 103 ? -15.632 3.703 6.833 1.00 91.31 103 GLY A N 1
ATOM 817 C CA . GLY A 1 103 ? -15.509 4.267 8.180 1.00 91.31 103 GLY A CA 1
ATOM 818 C C . GLY A 1 103 ? -14.465 3.578 9.069 1.00 91.31 103 GLY A C 1
ATOM 819 O O . GLY A 1 103 ? -14.582 3.630 10.292 1.00 91.31 103 GLY A O 1
ATOM 820 N N . PHE A 1 104 ? -13.472 2.894 8.488 1.00 89.12 104 PHE A N 1
ATOM 821 C CA . PHE A 1 104 ? -12.408 2.211 9.250 1.00 89.12 104 PHE A CA 1
ATOM 822 C C . PHE A 1 104 ? -11.210 3.101 9.612 1.00 89.12 104 PHE A C 1
ATOM 824 O O . PHE A 1 104 ? -10.351 2.661 10.388 1.00 89.12 104 PHE A O 1
ATOM 831 N N . LEU A 1 105 ? -11.105 4.277 8.984 1.00 86.31 105 LEU A N 1
ATOM 832 C CA . LEU A 1 105 ? -10.004 5.234 9.133 1.00 86.31 105 LEU A CA 1
ATOM 833 C C . LEU A 1 105 ? -10.357 6.383 10.079 1.00 86.31 105 LEU A C 1
ATOM 835 O O . LEU A 1 105 ? -11.533 6.805 10.088 1.00 86.31 105 LEU A O 1
#

Sequence (105 aa):
MTNAIRASLFVWLLAGVLALPALAQPGRQPPPLPPEDSPPLLRTVQVAFPTQGNVSGIDPQTYLYYMEVPNHRSLPSQEKWVPYTEETEQIIRGDFQRLWDTGFL

pLDDT: mean 80.17, std 21.67, range [33.94, 97.81]

Foldseek 3Di:
DDDDDDDDDDDDDDDDDPPPPPPPDVPDDPQDDAPPPDAAWAADDDDADVVPVRDFPDDPVVLVVLADLVVQGADSNVNRTHHDDPVSVVSVVSSVVSCVVVVRD

Secondary structure (DSSP, 8-state):
-------------------------TT-PPPPPPPTTPPPB--------GGGTT--SS-HHHHHHH-SGGGSS-BGGGTB--B--HHHHHHHHHHHHHHHHTT--

Radius of gyration: 22.73 Å; chains: 1; bounding box: 62×44×43 Å